Protein AF-A0A7L2FVX9-F1 (afdb_monomer_lite)

Radius of gyration: 15.0 Å; chains: 1; bounding box: 38×19×43 Å

InterPro domains:
  IPR002048 EF-hand domain [PS50222] (28-63)
  IPR011992 EF-hand domain pair [SSF47473] (29-88)
  IPR039879 EF-hand calcium-binding domain-containing protein 10 [PTHR21847] (1-92)
  IPR056587 EFCAB10, C-terminal EF-hand [PF24548] (31-88)

Foldseek 3Di:
DDVVVVVVVLVVLCVCVLVVNDDRPPVADLVNLVVVVCVQPVVPPQWHFPVSLLVVCVVVVFDCPPPPDDRRDIAGSVNSVVVVVVRVVVVSPD

Sequence (94 aa):
ERPREFLIQVLERVKAGRRAEGEFPFLMDEANVEAMFSLLDVLGQGSIRAAQYREALKTLGLSTEDLELKDDVEITLHEFKEGMKKKMLESWSV

Structure (mmCIF, N/CA/C/O backbone):
data_AF-A0A7L2FVX9-F1
#
_entry.id   AF-A0A7L2FVX9-F1
#
loop_
_atom_site.group_PDB
_atom_site.id
_atom_site.type_symbol
_atom_site.label_atom_id
_atom_site.label_alt_id
_atom_site.label_comp_id
_atom_site.label_asym_id
_atom_site.label_entity_id
_atom_site.label_seq_id
_atom_site.pdbx_PDB_ins_code
_atom_site.Cartn_x
_atom_site.Cartn_y
_atom_site.Cartn_z
_atom_site.occupancy
_atom_site.B_iso_or_equiv
_atom_site.auth_seq_id
_atom_site.auth_comp_id
_atom_site.auth_asym_id
_atom_site.auth_atom_id
_atom_site.pdbx_PDB_model_num
ATOM 1 N N . GLU A 1 1 ? -7.583 0.122 -25.468 1.00 67.75 1 GLU A N 1
ATOM 2 C CA . GLU A 1 1 ? -6.346 -0.064 -24.676 1.00 67.75 1 GLU A CA 1
ATOM 3 C C . GLU A 1 1 ? -5.317 -0.856 -25.476 1.00 67.75 1 GLU A C 1
ATOM 5 O O . GLU A 1 1 ? -5.712 -1.570 -26.394 1.00 67.75 1 GLU A O 1
ATOM 10 N N . ARG A 1 2 ? -4.015 -0.716 -25.179 1.00 87.12 2 ARG A N 1
ATOM 11 C CA . ARG A 1 2 ? -2.916 -1.393 -25.897 1.00 87.12 2 ARG A CA 1
ATOM 12 C C . ARG A 1 2 ? -1.984 -2.134 -24.916 1.00 87.12 2 ARG A C 1
ATOM 14 O O . ARG A 1 2 ? -0.902 -1.647 -24.593 1.00 87.12 2 ARG A O 1
ATOM 21 N N . PRO A 1 3 ? -2.385 -3.325 -24.434 1.00 86.44 3 PRO A N 1
ATOM 22 C CA . PRO A 1 3 ? -1.721 -4.008 -23.316 1.00 86.44 3 PRO A CA 1
ATOM 23 C C . PRO A 1 3 ? -0.261 -4.395 -23.583 1.00 86.44 3 PRO A C 1
ATOM 25 O O . PRO A 1 3 ? 0.571 -4.357 -22.681 1.00 86.44 3 PRO A O 1
ATOM 28 N N . ARG A 1 4 ? 0.077 -4.741 -24.834 1.00 91.94 4 ARG A N 1
ATOM 29 C CA . ARG A 1 4 ? 1.460 -5.079 -25.214 1.00 91.94 4 ARG A CA 1
ATOM 30 C C . ARG A 1 4 ? 2.406 -3.893 -25.074 1.00 91.94 4 ARG A C 1
ATOM 32 O O . ARG A 1 4 ? 3.529 -4.066 -24.625 1.00 91.94 4 ARG A O 1
ATOM 39 N N . GLU A 1 5 ? 1.956 -2.705 -25.457 1.00 91.69 5 GLU A N 1
ATOM 40 C CA . GLU A 1 5 ? 2.775 -1.493 -25.402 1.00 91.69 5 GLU A CA 1
ATOM 41 C C . GLU A 1 5 ? 2.987 -1.048 -23.958 1.00 91.69 5 GLU A C 1
ATOM 43 O O . GLU A 1 5 ? 4.103 -0.689 -23.594 1.00 91.69 5 GLU A O 1
ATOM 48 N N . PHE A 1 6 ? 1.955 -1.179 -23.120 1.00 84.12 6 PHE A N 1
ATOM 49 C CA . PHE A 1 6 ? 2.079 -1.007 -21.675 1.00 84.12 6 PHE A CA 1
ATOM 50 C C . PHE A 1 6 ? 3.139 -1.950 -21.087 1.00 84.12 6 PHE A C 1
ATOM 52 O O . PHE A 1 6 ? 4.065 -1.492 -20.423 1.00 84.12 6 PHE A O 1
ATOM 59 N N . LEU A 1 7 ? 3.064 -3.251 -21.394 1.00 87.44 7 LEU A N 1
ATOM 60 C CA . LEU A 1 7 ? 4.030 -4.227 -20.885 1.00 87.44 7 LEU A CA 1
ATOM 61 C C . LEU A 1 7 ? 5.462 -3.918 -21.347 1.00 87.44 7 LEU A C 1
ATOM 63 O O . LEU A 1 7 ? 6.391 -4.006 -20.551 1.00 87.44 7 LEU A O 1
ATOM 67 N N . ILE A 1 8 ? 5.650 -3.514 -22.607 1.00 89.38 8 ILE A N 1
ATOM 68 C CA . ILE A 1 8 ? 6.966 -3.109 -23.127 1.00 89.38 8 ILE A CA 1
ATOM 69 C C . ILE A 1 8 ? 7.506 -1.896 -22.357 1.00 89.38 8 ILE A C 1
ATOM 71 O O . ILE A 1 8 ? 8.656 -1.918 -21.922 1.00 89.38 8 ILE A O 1
ATOM 75 N N . GLN A 1 9 ? 6.688 -0.861 -22.144 1.00 84.38 9 GLN A N 1
ATOM 76 C CA . GLN A 1 9 ? 7.096 0.332 -21.392 1.00 84.38 9 GLN A CA 1
ATOM 77 C C . GLN A 1 9 ? 7.475 -0.003 -19.946 1.00 84.38 9 GLN A C 1
ATOM 79 O O . GLN A 1 9 ? 8.475 0.500 -19.434 1.00 84.38 9 GLN A O 1
ATOM 84 N N . VAL A 1 10 ?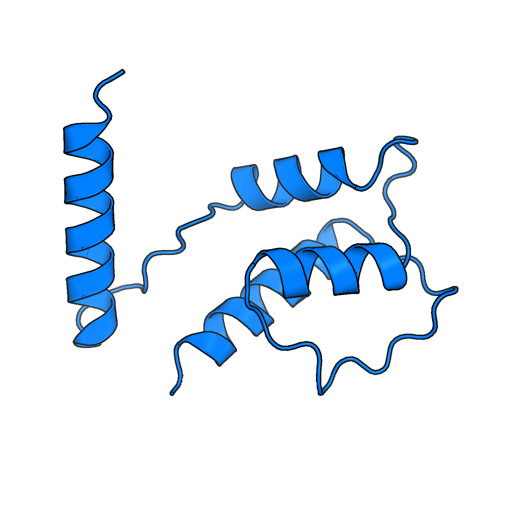 6.705 -0.879 -19.302 1.00 81.69 10 VAL A N 1
ATOM 85 C CA . VAL A 1 10 ? 6.988 -1.366 -17.950 1.00 81.69 10 VAL A CA 1
ATOM 86 C C . VAL A 1 10 ? 8.325 -2.110 -17.905 1.00 81.69 10 VAL A C 1
ATOM 88 O O . VAL A 1 10 ? 9.164 -1.813 -17.056 1.00 81.69 10 VAL A O 1
ATOM 91 N N . LEU A 1 11 ? 8.562 -3.034 -18.839 1.00 83.56 11 LEU A N 1
ATOM 92 C CA . LEU A 1 11 ? 9.793 -3.826 -18.887 1.00 83.56 11 LEU A CA 1
ATOM 93 C C . LEU A 1 11 ? 11.040 -2.974 -19.160 1.00 83.56 11 LEU A C 1
ATOM 95 O O . LEU A 1 11 ? 12.088 -3.229 -18.566 1.00 83.56 11 LEU A O 1
ATOM 99 N N . GLU A 1 12 ? 10.946 -1.945 -20.006 1.00 83.94 12 GLU A N 1
ATOM 100 C CA . GLU A 1 12 ? 12.064 -1.016 -20.225 1.00 83.94 12 GLU A CA 1
ATOM 101 C C . GLU A 1 12 ? 12.393 -0.209 -18.960 1.00 83.94 12 GLU A C 1
ATOM 103 O O . GLU A 1 12 ? 13.569 -0.044 -18.631 1.00 83.94 12 GLU A O 1
ATOM 108 N N . ARG A 1 13 ? 11.387 0.207 -18.175 1.00 74.00 13 ARG A N 1
ATOM 109 C CA . ARG A 1 13 ? 11.631 0.841 -16.867 1.00 74.00 13 ARG A CA 1
ATOM 110 C C . ARG A 1 13 ? 12.303 -0.127 -15.886 1.00 74.00 13 ARG A C 1
ATOM 112 O O . ARG A 1 13 ? 13.278 0.255 -15.248 1.00 74.00 13 ARG A O 1
ATOM 119 N N . VAL A 1 14 ? 11.863 -1.392 -15.814 1.00 72.69 14 VAL A N 1
ATOM 120 C CA . VAL A 1 14 ? 12.505 -2.439 -14.974 1.00 72.69 14 VAL A CA 1
ATOM 121 C C . VAL A 1 14 ? 13.975 -2.608 -15.339 1.00 72.69 14 VAL A C 1
ATOM 123 O O . VAL A 1 14 ? 14.844 -2.664 -14.469 1.00 72.69 14 VAL A O 1
ATOM 126 N N . LYS A 1 15 ? 14.268 -2.655 -16.636 1.00 73.44 15 LYS A N 1
ATOM 127 C CA . LYS A 1 15 ? 15.630 -2.777 -17.151 1.00 73.44 15 LYS A CA 1
ATOM 128 C C . LYS A 1 15 ? 16.504 -1.568 -16.796 1.00 73.44 15 LYS A C 1
ATOM 130 O O . LYS A 1 15 ? 17.668 -1.778 -16.463 1.00 73.44 15 LYS A O 1
ATOM 135 N N . ALA A 1 16 ? 15.962 -0.349 -16.845 1.00 68.00 16 ALA A N 1
ATOM 136 C CA . ALA A 1 16 ? 16.669 0.872 -16.447 1.00 68.00 16 ALA A CA 1
ATOM 137 C C . ALA A 1 16 ? 16.935 0.918 -14.931 1.00 68.00 16 ALA A C 1
ATOM 139 O O . ALA A 1 16 ? 18.073 1.140 -14.514 1.00 68.00 16 ALA A O 1
ATOM 140 N N . GLY A 1 17 ? 15.925 0.605 -14.110 1.00 64.25 17 GLY A N 1
ATOM 141 C CA . GLY A 1 17 ? 16.052 0.538 -12.650 1.00 64.25 17 GLY A CA 1
ATOM 142 C C . GLY A 1 17 ? 17.103 -0.477 -12.192 1.00 64.25 17 GLY A C 1
ATOM 143 O O . GLY A 1 17 ? 17.933 -0.172 -11.341 1.00 64.25 17 GLY A O 1
ATOM 144 N N . ARG A 1 18 ? 17.166 -1.654 -12.834 1.00 63.28 18 ARG A N 1
ATOM 145 C CA . ARG A 1 18 ? 18.175 -2.692 -12.538 1.00 63.28 18 ARG A CA 1
ATOM 146 C C . ARG A 1 18 ? 19.620 -2.255 -12.824 1.00 63.28 18 ARG A C 1
ATOM 148 O O . ARG A 1 18 ? 20.551 -2.842 -12.285 1.00 63.28 18 ARG A O 1
ATOM 155 N N . ARG A 1 19 ? 19.824 -1.264 -13.694 1.00 63.62 19 ARG A N 1
ATOM 156 C CA . ARG A 1 19 ? 21.152 -0.722 -14.034 1.00 63.62 19 ARG A CA 1
ATOM 157 C C . ARG A 1 19 ? 21.533 0.501 -13.199 1.00 63.62 19 ARG A C 1
ATOM 159 O O . ARG A 1 19 ? 22.588 1.070 -13.445 1.00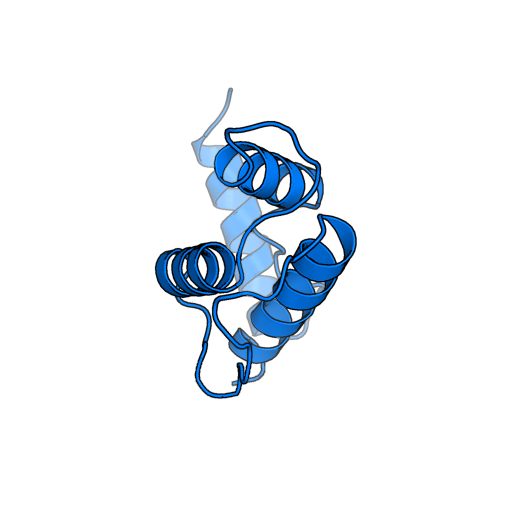 63.62 19 ARG A O 1
ATOM 166 N N . ALA A 1 20 ? 20.690 0.902 -12.242 1.00 60.72 20 ALA A N 1
ATOM 167 C CA . ALA A 1 20 ? 20.780 2.188 -11.548 1.00 60.72 20 ALA A CA 1
ATOM 168 C C . ALA A 1 20 ? 20.759 3.406 -12.506 1.00 60.72 20 ALA A C 1
ATOM 170 O O . ALA A 1 20 ? 21.204 4.493 -12.150 1.00 60.72 20 ALA A O 1
ATOM 171 N N . GLU A 1 21 ? 20.223 3.236 -13.722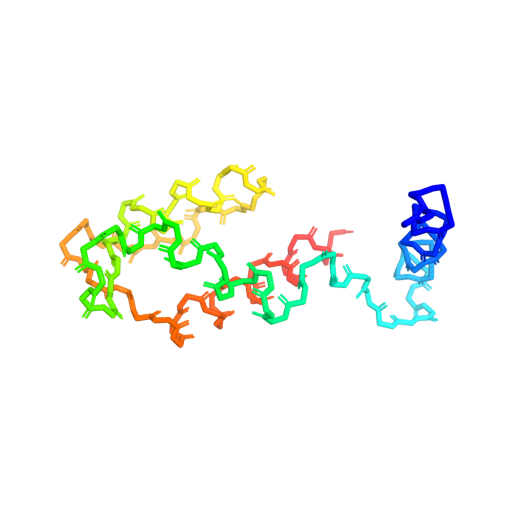 1.00 51.81 21 GLU A N 1
ATOM 172 C CA . GLU A 1 21 ? 20.181 4.251 -14.790 1.00 51.81 21 GLU A CA 1
ATOM 173 C C . GLU A 1 21 ? 18.795 4.924 -14.901 1.00 51.81 21 GLU A C 1
ATOM 175 O O . GLU A 1 21 ? 18.390 5.377 -15.971 1.00 51.81 21 GLU A O 1
ATOM 180 N N . GLY A 1 22 ? 18.030 4.989 -13.810 1.00 52.91 22 GLY A N 1
ATOM 181 C CA . GLY A 1 22 ? 16.722 5.644 -13.794 1.00 52.91 22 GLY A CA 1
ATOM 182 C C . GLY A 1 22 ? 15.949 5.417 -12.502 1.00 52.91 22 GLY A C 1
ATOM 183 O O . GLY A 1 22 ? 16.375 4.653 -11.636 1.00 52.91 22 GLY A O 1
ATOM 184 N N . GLU A 1 23 ? 14.793 6.072 -12.381 1.00 51.75 23 GLU A N 1
ATOM 185 C CA . GLU A 1 23 ? 13.839 5.750 -11.321 1.00 51.75 23 GLU A CA 1
ATOM 186 C C . GLU A 1 23 ? 13.344 4.315 -11.511 1.00 51.75 23 GLU A C 1
ATOM 188 O O . GLU A 1 23 ? 12.950 3.905 -12.609 1.00 51.75 23 GLU A O 1
ATOM 193 N N . PHE A 1 24 ? 13.399 3.535 -10.433 1.00 52.84 24 PHE A N 1
ATOM 194 C CA . PHE A 1 24 ? 12.888 2.175 -10.434 1.00 52.84 24 PHE A CA 1
ATOM 195 C C . PHE A 1 24 ? 11.408 2.206 -10.841 1.00 52.84 24 PHE A C 1
ATOM 197 O O . PHE A 1 24 ? 10.695 3.101 -10.381 1.00 52.84 24 PHE A O 1
ATOM 204 N N . PRO A 1 25 ? 10.906 1.291 -11.693 1.00 57.00 25 PRO A N 1
ATOM 205 C CA . PRO A 1 25 ? 9.491 1.272 -12.024 1.00 57.00 25 PRO A CA 1
ATOM 206 C C . PRO A 1 25 ? 8.692 1.083 -10.747 1.00 57.00 25 PRO A C 1
ATOM 208 O O . PRO A 1 25 ? 8.587 -0.019 -10.208 1.00 57.00 25 PRO A O 1
ATOM 211 N N . PHE A 1 26 ? 8.088 2.168 -10.291 1.00 60.16 26 PHE A N 1
ATOM 212 C CA . PHE A 1 26 ? 6.960 2.097 -9.397 1.00 60.16 26 PHE A CA 1
ATOM 213 C C . PHE A 1 26 ? 5.830 1.486 -10.239 1.00 60.16 26 PHE A C 1
ATOM 215 O O . PHE A 1 26 ? 5.168 2.167 -11.017 1.00 60.16 26 PHE A O 1
ATOM 222 N N . LEU A 1 27 ? 5.728 0.149 -10.212 1.00 62.75 27 LEU A N 1
ATOM 223 C CA . LEU A 1 27 ? 4.711 -0.612 -10.953 1.00 62.75 27 LEU A CA 1
ATOM 224 C C . LEU A 1 27 ? 3.295 -0.243 -10.513 1.00 62.75 27 LEU A C 1
ATOM 226 O O . LEU A 1 27 ? 2.348 -0.480 -11.255 1.00 62.75 27 LEU A O 1
ATOM 230 N N . MET A 1 28 ? 3.176 0.306 -9.307 1.00 70.25 28 MET A N 1
ATOM 231 C CA . MET A 1 28 ? 1.946 0.833 -8.753 1.00 70.25 28 MET A CA 1
ATOM 232 C C . MET A 1 28 ? 2.130 2.318 -8.527 1.00 70.25 28 MET A C 1
ATOM 234 O O . MET A 1 28 ? 2.903 2.674 -7.657 1.00 70.25 28 MET A O 1
ATOM 238 N N . ASP A 1 29 ? 1.459 3.177 -9.284 1.00 76.31 29 ASP A N 1
ATOM 239 C CA . ASP A 1 29 ? 1.441 4.607 -8.980 1.00 76.31 29 ASP A CA 1
ATOM 240 C C . ASP A 1 29 ? 0.615 4.905 -7.711 1.00 76.31 29 ASP A C 1
ATOM 242 O O . ASP A 1 29 ? 0.021 4.017 -7.092 1.00 76.31 29 ASP A O 1
ATOM 246 N N . GLU A 1 30 ? 0.587 6.170 -7.292 1.00 81.62 30 GLU A N 1
ATOM 247 C CA . GLU A 1 30 ? -0.162 6.580 -6.101 1.00 81.62 30 GLU A CA 1
ATOM 248 C C . GLU A 1 30 ? -1.655 6.230 -6.203 1.00 81.62 30 GLU A C 1
ATOM 250 O O . GLU A 1 30 ? -2.245 5.795 -5.214 1.00 81.62 30 GLU A O 1
ATOM 255 N N . ALA A 1 31 ? -2.243 6.312 -7.401 1.00 85.75 31 ALA A N 1
ATOM 256 C CA . ALA A 1 31 ? -3.638 5.949 -7.630 1.00 85.75 31 ALA A CA 1
ATOM 257 C C . ALA A 1 31 ? -3.870 4.436 -7.480 1.00 85.75 31 ALA A C 1
ATOM 259 O O . ALA A 1 31 ? -4.908 4.014 -6.974 1.00 85.75 31 ALA A O 1
ATOM 260 N N . ASN A 1 32 ? -2.907 3.597 -7.871 1.00 86.06 32 ASN A N 1
ATOM 261 C CA . ASN A 1 32 ? -2.975 2.152 -7.648 1.00 86.06 32 ASN A CA 1
ATOM 262 C C . ASN A 1 32 ? -2.924 1.814 -6.149 1.00 86.06 32 ASN A C 1
ATOM 264 O O . ASN A 1 32 ? -3.689 0.967 -5.683 1.00 86.06 32 ASN A O 1
ATOM 268 N N . VAL A 1 33 ? -2.072 2.504 -5.384 1.00 85.56 33 VAL A N 1
ATOM 269 C CA . VAL A 1 33 ? -1.975 2.338 -3.923 1.00 85.56 33 VAL A CA 1
ATOM 270 C C . VAL A 1 33 ? -3.261 2.801 -3.226 1.00 85.56 33 VAL A C 1
ATOM 272 O O . VAL A 1 33 ? -3.766 2.101 -2.348 1.00 85.56 33 VAL A O 1
ATOM 275 N N . GLU A 1 34 ? -3.839 3.930 -3.646 1.00 90.44 34 GLU A N 1
ATOM 276 C CA . GLU A 1 34 ? -5.139 4.414 -3.153 1.00 90.44 34 GLU A CA 1
ATOM 277 C C . GLU A 1 34 ? -6.287 3.451 -3.463 1.00 90.44 34 GLU A C 1
ATOM 279 O O . GLU A 1 34 ? -7.117 3.164 -2.595 1.00 90.44 34 GLU A O 1
ATOM 284 N N . ALA A 1 35 ? -6.332 2.923 -4.689 1.00 91.19 35 ALA A N 1
ATOM 285 C CA . ALA A 1 35 ? -7.340 1.952 -5.090 1.00 91.19 35 ALA A CA 1
ATOM 286 C C . ALA A 1 35 ? -7.250 0.682 -4.237 1.00 91.19 35 ALA A C 1
ATOM 288 O O . ALA A 1 35 ? -8.270 0.172 -3.777 1.00 91.19 35 ALA A O 1
ATOM 289 N N . MET A 1 36 ? -6.038 0.198 -3.959 1.00 89.88 36 MET A N 1
ATOM 290 C CA . MET A 1 36 ? -5.845 -0.961 -3.094 1.00 89.88 36 MET A CA 1
ATOM 291 C C . MET A 1 36 ? -6.268 -0.686 -1.648 1.00 89.88 36 MET A C 1
ATOM 293 O O . MET A 1 36 ? -6.944 -1.524 -1.057 1.00 89.88 36 MET A O 1
ATOM 297 N N . PHE A 1 37 ? -5.935 0.479 -1.088 1.00 93.38 37 PHE A N 1
ATOM 298 C CA . PHE A 1 37 ? -6.429 0.857 0.238 1.00 93.38 37 PHE A CA 1
ATOM 299 C C . PHE A 1 37 ? -7.960 0.859 0.277 1.00 93.38 37 PHE A C 1
ATOM 301 O O . PHE A 1 37 ? -8.554 0.289 1.185 1.00 93.38 37 PHE A O 1
ATOM 308 N N . SER A 1 38 ? -8.595 1.417 -0.753 1.00 93.19 38 SER A N 1
ATOM 309 C CA . SER A 1 38 ? -10.057 1.460 -0.874 1.00 93.19 38 SER A CA 1
ATOM 310 C C . SER A 1 38 ? -10.686 0.062 -0.964 1.00 93.19 38 SER A C 1
ATOM 312 O O . SER A 1 38 ? -11.795 -0.145 -0.484 1.00 93.19 38 SER A O 1
ATOM 314 N N . LEU A 1 39 ? -9.983 -0.921 -1.544 1.00 93.12 39 LEU A N 1
ATOM 315 C CA . LEU A 1 39 ? -10.421 -2.324 -1.556 1.00 93.12 39 LEU A CA 1
ATOM 316 C C . LEU A 1 39 ? -10.305 -2.996 -0.177 1.00 93.12 39 LEU A C 1
ATOM 318 O O . LEU A 1 39 ? -11.043 -3.940 0.104 1.00 93.12 39 LEU A O 1
ATOM 322 N N . LEU A 1 40 ? -9.381 -2.539 0.672 1.00 92.75 40 LEU A N 1
ATOM 323 C CA . LEU A 1 40 ? -9.169 -3.062 2.025 1.00 92.75 40 LEU A CA 1
ATOM 324 C C . LEU A 1 40 ? -10.082 -2.379 3.057 1.00 92.75 40 LEU A C 1
ATOM 326 O O . LEU A 1 40 ? -10.562 -3.038 3.984 1.00 92.75 40 LEU A O 1
ATOM 330 N N . ASP A 1 41 ? -10.359 -1.085 2.886 1.00 94.69 41 ASP A N 1
ATOM 331 C CA . ASP A 1 41 ? -11.303 -0.303 3.689 1.00 94.69 41 ASP A CA 1
ATOM 332 C C . ASP A 1 41 ? -12.743 -0.479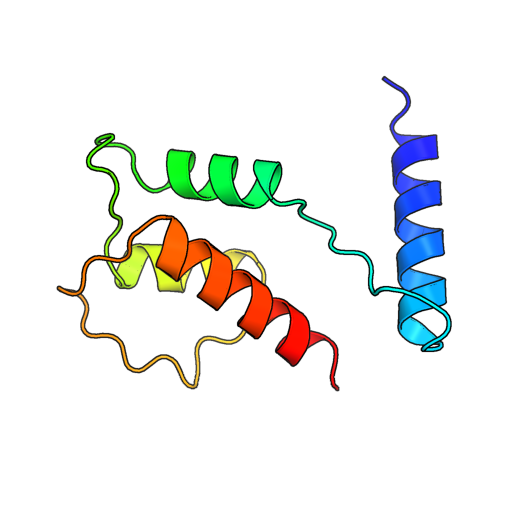 3.185 1.00 94.69 41 ASP A C 1
ATOM 334 O O . ASP A 1 41 ? -13.412 0.448 2.733 1.00 94.69 41 ASP A O 1
ATOM 338 N N . VAL A 1 42 ? -13.240 -1.713 3.271 1.00 90.31 42 VAL A N 1
ATOM 339 C CA . VAL A 1 42 ? -14.579 -2.092 2.780 1.00 90.31 42 VAL A CA 1
ATOM 340 C C . VAL A 1 42 ? -15.701 -1.287 3.454 1.00 90.31 42 VAL A C 1
ATOM 342 O O . VAL A 1 42 ? -16.773 -1.114 2.878 1.00 90.31 42 VAL A O 1
ATOM 345 N N . LEU A 1 43 ? -15.468 -0.800 4.677 1.00 90.75 43 LEU A N 1
ATOM 346 C CA . LEU A 1 43 ? -16.436 -0.007 5.436 1.00 90.75 43 LEU A CA 1
ATOM 347 C C . LEU A 1 43 ? -16.365 1.496 5.119 1.00 90.75 43 LEU A C 1
ATOM 349 O O . LEU A 1 43 ? -17.253 2.232 5.547 1.00 90.75 43 LEU A O 1
ATOM 353 N N . GLY A 1 44 ? -15.346 1.952 4.381 1.00 91.19 44 GLY A N 1
ATOM 354 C CA . GLY A 1 44 ? -15.140 3.361 4.045 1.00 91.19 44 GLY A CA 1
ATOM 355 C C . GLY A 1 44 ? -14.865 4.244 5.264 1.00 91.19 44 GLY A C 1
ATOM 356 O O . GLY A 1 44 ? -15.275 5.404 5.284 1.00 91.19 44 GLY A O 1
ATOM 357 N N . GLN A 1 45 ? -14.237 3.693 6.305 1.00 92.69 45 GLN A N 1
ATOM 358 C CA . GLN A 1 45 ? -13.992 4.399 7.568 1.00 92.69 45 GLN A CA 1
ATOM 359 C C . GLN A 1 45 ? -12.708 5.248 7.544 1.00 92.69 45 GLN A C 1
ATOM 361 O O . GLN A 1 45 ? -12.445 5.998 8.481 1.00 92.69 45 GLN A O 1
ATOM 366 N N . GLY A 1 46 ? -11.914 5.150 6.474 1.00 94.75 46 GLY A N 1
ATOM 367 C CA . GLY A 1 46 ? -10.639 5.842 6.304 1.00 94.75 46 GLY A CA 1
ATOM 368 C C . GLY A 1 46 ? -9.454 5.144 6.976 1.00 94.75 46 GLY A C 1
ATOM 369 O O . GLY A 1 46 ? -8.346 5.689 6.969 1.00 94.75 46 GLY 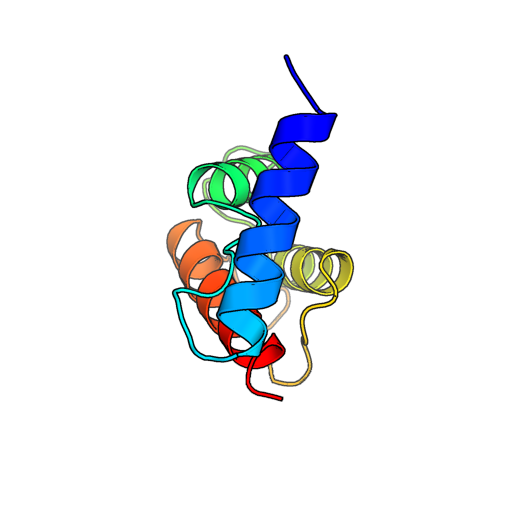A O 1
ATOM 370 N N . SER A 1 47 ? -9.665 3.950 7.539 1.00 95.88 47 SER A N 1
ATOM 371 C CA . SER A 1 47 ? -8.635 3.139 8.187 1.00 95.88 47 SER A CA 1
ATOM 372 C C . SER A 1 47 ? -8.826 1.641 7.927 1.00 95.88 47 SER A C 1
ATOM 374 O O . SER A 1 47 ? -9.934 1.148 7.705 1.00 95.88 47 SER A O 1
ATOM 376 N N . ILE A 1 48 ? -7.716 0.904 7.954 1.00 95.38 48 ILE A N 1
ATOM 377 C CA . ILE A 1 48 ? -7.682 -0.562 7.905 1.00 95.38 48 ILE A CA 1
ATOM 378 C C . ILE A 1 48 ? -6.945 -1.095 9.129 1.00 95.38 48 ILE A C 1
ATOM 380 O O . ILE A 1 48 ? -6.124 -0.406 9.725 1.00 95.38 48 ILE A O 1
ATOM 384 N N . ARG A 1 49 ? -7.185 -2.345 9.509 1.00 94.12 49 ARG A N 1
ATOM 385 C CA . ARG A 1 49 ? -6.454 -2.982 10.610 1.00 94.12 49 ARG A CA 1
ATOM 386 C C . ARG A 1 49 ? -5.057 -3.403 10.173 1.00 94.12 49 ARG A C 1
ATOM 388 O O . ARG A 1 49 ? -4.853 -3.828 9.034 1.00 94.12 49 ARG A O 1
ATOM 395 N N . ALA A 1 50 ? -4.114 -3.420 11.112 1.00 92.81 50 ALA A N 1
ATOM 396 C CA . ALA A 1 50 ? -2.750 -3.898 10.881 1.00 92.81 50 ALA A CA 1
ATOM 397 C C . ALA A 1 50 ? -2.682 -5.309 10.263 1.00 92.81 50 ALA A C 1
ATOM 399 O O . ALA A 1 50 ? -1.805 -5.587 9.446 1.00 92.81 50 ALA A O 1
ATOM 400 N N . ALA A 1 51 ? -3.629 -6.192 10.600 1.00 91.19 51 ALA A N 1
ATOM 401 C CA . ALA A 1 51 ? -3.738 -7.514 9.983 1.00 91.19 51 ALA A CA 1
ATOM 402 C C . ALA A 1 51 ? -4.026 -7.442 8.469 1.00 91.19 51 ALA A C 1
ATOM 404 O O . ALA A 1 51 ? -3.405 -8.166 7.693 1.00 91.19 51 ALA A O 1
ATOM 405 N N . GLN A 1 52 ? -4.912 -6.536 8.039 1.00 92.12 52 GLN A N 1
ATOM 406 C CA . GLN A 1 52 ? -5.230 -6.320 6.621 1.00 92.12 52 GLN A CA 1
ATOM 407 C C . GLN A 1 52 ? -4.035 -5.711 5.881 1.00 92.12 52 GLN A C 1
ATOM 409 O O . GLN A 1 52 ? -3.716 -6.127 4.770 1.00 92.12 52 GLN A O 1
ATOM 414 N N . TYR A 1 53 ? -3.332 -4.777 6.525 1.00 92.88 53 TYR A N 1
ATOM 415 C CA . TYR A 1 53 ? -2.109 -4.198 5.978 1.00 92.88 53 TYR A CA 1
ATOM 416 C C . TYR A 1 53 ? -1.009 -5.254 5.766 1.00 92.88 53 TYR A C 1
ATOM 418 O O . TYR A 1 53 ? -0.431 -5.331 4.682 1.00 92.88 53 TYR A O 1
ATOM 426 N N . ARG A 1 54 ? -0.762 -6.125 6.757 1.00 91.69 54 ARG A N 1
ATOM 427 C CA . ARG A 1 54 ? 0.186 -7.248 6.625 1.00 91.69 54 ARG A CA 1
ATOM 428 C C . ARG A 1 54 ? -0.158 -8.164 5.456 1.00 91.69 54 ARG A C 1
ATOM 430 O O . ARG A 1 54 ? 0.738 -8.571 4.721 1.00 91.69 54 ARG A O 1
ATOM 437 N N . GLU A 1 55 ? -1.432 -8.500 5.296 1.00 89.75 55 GLU A N 1
ATOM 438 C CA . GLU A 1 55 ? -1.866 -9.405 4.231 1.00 89.75 55 GLU A CA 1
ATOM 439 C C . GLU A 1 55 ? -1.702 -8.780 2.839 1.00 89.75 55 GLU A C 1
ATOM 441 O O . GLU A 1 55 ? -1.270 -9.450 1.898 1.00 89.75 55 GLU A O 1
ATOM 446 N N . ALA A 1 56 ? -1.950 -7.473 2.716 1.00 89.00 56 ALA A N 1
ATOM 447 C CA . ALA A 1 56 ? -1.694 -6.734 1.485 1.00 89.00 56 ALA A CA 1
ATOM 448 C C . ALA A 1 56 ? -0.204 -6.761 1.103 1.00 89.00 56 ALA A C 1
ATOM 450 O O . ALA A 1 56 ? 0.132 -7.050 -0.045 1.00 89.00 56 ALA A O 1
ATOM 451 N N . LEU A 1 57 ? 0.700 -6.548 2.066 1.00 89.56 57 LEU A N 1
ATOM 452 C CA . LEU A 1 57 ? 2.145 -6.633 1.822 1.00 89.56 57 LEU A CA 1
ATOM 453 C C . LEU A 1 57 ? 2.571 -8.034 1.363 1.00 89.56 57 LEU A C 1
ATOM 455 O O . LEU A 1 57 ? 3.294 -8.154 0.374 1.00 89.56 57 LEU A O 1
ATOM 459 N N . LYS A 1 58 ? 2.070 -9.092 2.014 1.00 88.56 58 LYS A N 1
ATOM 460 C CA . LYS A 1 58 ? 2.347 -10.483 1.613 1.00 88.56 58 LYS A CA 1
ATOM 461 C C . LYS A 1 58 ? 1.860 -10.793 0.201 1.00 88.56 58 LYS A C 1
ATOM 463 O O . LYS A 1 58 ? 2.592 -11.407 -0.569 1.00 88.56 58 LYS A O 1
ATOM 468 N N . THR A 1 59 ? 0.655 -10.343 -0.152 1.00 85.56 59 THR A N 1
ATOM 469 C CA . THR A 1 59 ? 0.063 -10.537 -1.489 1.00 85.56 59 THR A CA 1
ATOM 470 C C . THR A 1 59 ? 0.933 -9.922 -2.589 1.00 85.56 59 THR A C 1
ATOM 472 O O . THR A 1 59 ? 0.992 -10.434 -3.704 1.00 85.56 59 THR A O 1
ATOM 475 N N . LEU A 1 60 ? 1.653 -8.851 -2.260 1.00 81.88 60 LEU A N 1
ATOM 476 C CA . LEU A 1 60 ? 2.565 -8.154 -3.162 1.00 81.88 60 LEU A CA 1
ATOM 477 C C . LEU A 1 60 ? 4.005 -8.682 -3.116 1.00 81.88 60 LEU A C 1
ATOM 479 O O . LEU A 1 60 ? 4.871 -8.139 -3.799 1.00 81.88 60 LEU A O 1
ATOM 483 N N . GLY A 1 61 ? 4.280 -9.717 -2.317 1.00 84.44 61 GLY A N 1
ATOM 484 C CA . GLY A 1 61 ? 5.625 -10.265 -2.143 1.00 84.44 61 GLY A CA 1
ATOM 485 C C . GLY A 1 61 ? 6.573 -9.349 -1.362 1.00 84.44 61 GLY A C 1
ATOM 486 O O . GLY A 1 61 ? 7.787 -9.486 -1.484 1.00 84.44 61 GLY A O 1
ATOM 487 N N . LEU A 1 62 ? 6.039 -8.407 -0.580 1.00 86.69 62 LEU A N 1
ATOM 488 C CA . LEU A 1 62 ? 6.819 -7.484 0.242 1.00 86.69 62 LEU A CA 1
ATOM 489 C C . LEU A 1 62 ? 7.059 -8.067 1.641 1.00 86.69 62 LEU A C 1
ATOM 491 O O . LEU A 1 62 ? 6.194 -8.735 2.210 1.00 86.69 62 LEU A O 1
ATOM 495 N N . SER A 1 63 ? 8.234 -7.787 2.215 1.00 86.31 63 SER A N 1
ATOM 496 C CA . SER A 1 63 ? 8.609 -8.303 3.538 1.00 86.31 63 SER A CA 1
ATOM 497 C C . SER A 1 63 ? 7.746 -7.714 4.659 1.00 86.31 63 SER A C 1
ATOM 499 O O . SER A 1 63 ? 7.513 -6.504 4.729 1.00 86.31 63 SER A O 1
ATOM 501 N N . THR A 1 64 ? 7.331 -8.582 5.583 1.00 88.00 64 THR A N 1
ATOM 502 C CA . THR A 1 64 ? 6.627 -8.219 6.821 1.00 88.00 64 THR A CA 1
ATOM 503 C C . THR A 1 64 ? 7.438 -8.529 8.080 1.00 88.00 64 THR A C 1
ATOM 505 O O . THR A 1 64 ? 6.873 -8.516 9.169 1.00 88.00 64 THR A O 1
ATOM 508 N N . GLU A 1 65 ? 8.723 -8.868 7.954 1.00 83.19 65 GLU A N 1
ATOM 509 C CA . GLU A 1 65 ? 9.535 -9.369 9.076 1.00 83.19 65 GLU A CA 1
ATOM 510 C C . GLU A 1 65 ? 9.786 -8.293 10.143 1.00 83.19 65 GLU A C 1
ATOM 512 O O . GLU A 1 65 ? 9.644 -8.569 11.329 1.00 83.19 65 GLU A O 1
ATOM 517 N N . ASP A 1 66 ? 10.026 -7.044 9.733 1.00 81.38 66 ASP A N 1
ATOM 518 C CA . ASP A 1 66 ? 10.270 -5.917 10.655 1.00 81.38 66 ASP A CA 1
ATOM 519 C C . ASP A 1 66 ? 8.982 -5.223 11.138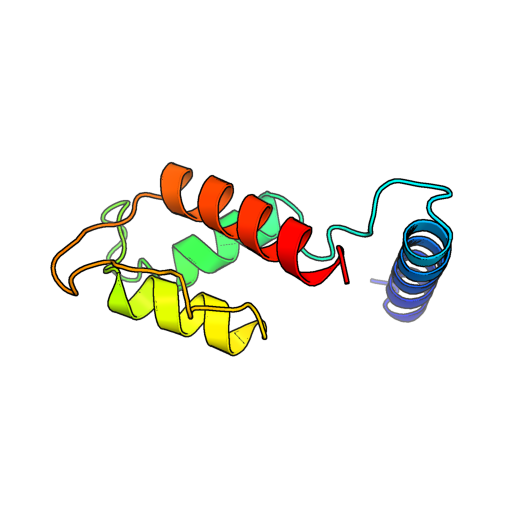 1.00 81.38 66 ASP A C 1
ATOM 521 O O . ASP A 1 66 ? 9.016 -4.129 11.705 1.00 81.38 66 ASP A O 1
ATOM 525 N N . LEU A 1 67 ? 7.814 -5.789 10.825 1.00 81.31 67 LEU A N 1
ATOM 526 C CA . LEU A 1 67 ? 6.521 -5.139 11.022 1.00 81.31 67 LEU A CA 1
ATOM 527 C C . LEU A 1 67 ? 5.922 -5.479 12.391 1.00 81.31 67 LEU A C 1
ATOM 529 O O . LEU A 1 67 ? 4.998 -6.286 12.518 1.00 81.31 67 LEU A O 1
ATOM 533 N N . GLU A 1 68 ? 6.417 -4.798 13.424 1.00 80.38 68 GLU A N 1
ATOM 534 C CA . GLU A 1 68 ? 5.881 -4.861 14.788 1.00 80.38 68 GLU A CA 1
ATOM 535 C C . GLU A 1 68 ? 4.615 -3.997 14.946 1.00 80.38 68 GLU A C 1
ATOM 537 O O . GLU A 1 68 ? 4.615 -2.943 15.578 1.00 80.38 68 GLU A O 1
ATOM 542 N N . LEU A 1 69 ? 3.501 -4.443 14.361 1.00 81.56 69 LEU A N 1
ATOM 543 C CA . LEU A 1 69 ? 2.184 -3.831 14.579 1.00 81.56 69 LEU A CA 1
ATOM 544 C C . LEU A 1 69 ? 1.268 -4.788 15.336 1.00 81.56 69 LEU A C 1
ATOM 546 O O . LEU A 1 69 ? 1.070 -5.928 14.909 1.00 81.56 69 LEU A O 1
ATOM 550 N N . LYS A 1 70 ? 0.648 -4.323 16.420 1.00 86.00 70 LYS A N 1
ATOM 551 C CA . LYS A 1 70 ? -0.423 -5.078 17.081 1.00 86.00 70 LYS A CA 1
ATOM 552 C C . LYS A 1 70 ? -1.672 -5.103 16.191 1.00 86.00 70 LYS A C 1
ATOM 554 O O . LYS A 1 70 ? -1.886 -4.185 15.406 1.00 86.00 70 LYS A O 1
ATOM 559 N N . ASP A 1 71 ? -2.472 -6.164 16.277 1.00 80.31 71 ASP A N 1
ATOM 560 C CA . ASP A 1 71 ? -3.623 -6.382 15.381 1.00 80.31 71 ASP A CA 1
ATOM 561 C C . ASP A 1 71 ? -4.743 -5.335 15.524 1.00 80.31 71 ASP A C 1
ATOM 563 O O . ASP A 1 71 ? -5.550 -5.166 14.609 1.00 80.31 71 ASP A O 1
ATOM 567 N N . ASP A 1 72 ? -4.799 -4.646 16.662 1.00 84.75 72 ASP A N 1
ATOM 568 C CA . ASP A 1 72 ? -5.760 -3.594 16.996 1.00 84.75 72 ASP A CA 1
ATOM 569 C C . ASP A 1 72 ? -5.363 -2.208 16.474 1.00 84.75 72 ASP A C 1
ATOM 571 O O . ASP A 1 72 ? -6.162 -1.279 16.554 1.00 84.75 72 ASP A O 1
ATOM 575 N N . VAL A 1 73 ? -4.158 -2.062 15.917 1.00 92.31 73 VAL A N 1
ATOM 576 C CA . VAL A 1 73 ? -3.710 -0.795 15.335 1.00 92.31 73 VAL A CA 1
ATOM 577 C C . VAL A 1 73 ? -4.465 -0.525 14.037 1.00 92.31 73 VAL A C 1
ATOM 579 O O . VAL A 1 73 ? -4.504 -1.362 13.128 1.00 92.31 73 VAL A O 1
ATOM 582 N N . GLU A 1 74 ? -5.036 0.671 13.956 1.00 94.50 74 GLU A N 1
ATOM 583 C CA . GLU A 1 74 ? -5.603 1.225 12.735 1.00 94.50 74 GLU A CA 1
ATOM 584 C C . GLU A 1 74 ? -4.512 1.902 11.901 1.00 94.50 74 GLU A C 1
ATOM 586 O O . GLU A 1 74 ? -3.638 2.585 12.428 1.00 94.50 74 GLU A O 1
ATOM 591 N N . ILE A 1 75 ? -4.572 1.688 10.592 1.00 94.88 75 ILE A N 1
ATOM 592 C CA . ILE A 1 75 ? -3.653 2.212 9.588 1.00 94.88 75 ILE A CA 1
ATOM 593 C C . ILE A 1 75 ? -4.465 3.102 8.655 1.00 94.88 75 ILE A C 1
ATOM 595 O O . ILE A 1 75 ? -5.391 2.638 7.986 1.00 94.88 75 ILE A O 1
ATOM 599 N N . THR A 1 76 ? -4.112 4.378 8.599 1.00 96.06 76 THR A N 1
ATOM 600 C CA . THR A 1 76 ? -4.709 5.358 7.685 1.00 96.06 76 THR A CA 1
ATOM 601 C C . THR A 1 76 ? -4.152 5.213 6.268 1.00 96.06 76 THR A C 1
ATOM 603 O O . THR A 1 76 ? -3.091 4.623 6.052 1.00 96.06 76 THR A O 1
ATOM 606 N N . LEU A 1 77 ? -4.821 5.817 5.279 1.00 94.00 77 LEU A N 1
ATOM 607 C CA . LEU A 1 77 ? -4.326 5.851 3.896 1.00 94.00 77 LEU A CA 1
ATOM 608 C C . LEU A 1 77 ? -2.911 6.447 3.793 1.00 94.00 77 LEU A C 1
ATOM 610 O O . LEU A 1 77 ? -2.089 5.962 3.018 1.00 94.00 77 LEU A O 1
ATOM 614 N N . HIS A 1 78 ? -2.617 7.487 4.574 1.00 92.88 78 HIS A N 1
ATOM 615 C CA . HIS A 1 78 ? -1.300 8.122 4.579 1.00 92.88 78 HIS A CA 1
ATOM 616 C C . HIS A 1 78 ? -0.213 7.163 5.088 1.00 92.88 78 HIS A C 1
ATOM 618 O O . HIS A 1 78 ? 0.811 6.981 4.433 1.00 92.88 78 HIS A O 1
ATOM 624 N N . GLU A 1 79 ? -0.447 6.505 6.226 1.00 92.88 79 GLU A N 1
ATOM 625 C CA . GLU A 1 79 ? 0.492 5.526 6.792 1.00 92.88 79 GLU A CA 1
ATOM 626 C C . GLU A 1 79 ? 0.679 4.319 5.871 1.00 92.88 79 GLU A C 1
ATOM 628 O O . GLU A 1 79 ? 1.798 3.834 5.700 1.00 92.88 79 GLU A O 1
ATOM 633 N N . PHE A 1 80 ? -0.402 3.875 5.226 1.00 91.88 80 PHE A N 1
ATOM 634 C CA . PHE A 1 80 ? -0.361 2.822 4.223 1.00 91.88 80 PHE A CA 1
ATOM 635 C C . PHE A 1 80 ? 0.532 3.205 3.036 1.00 91.88 80 PHE A C 1
ATOM 637 O O . PHE A 1 80 ? 1.424 2.436 2.682 1.00 91.88 80 PHE A O 1
ATOM 644 N N . LYS A 1 81 ? 0.352 4.402 2.456 1.00 88.50 81 LYS A N 1
ATOM 645 C CA . LYS A 1 81 ? 1.169 4.904 1.336 1.00 88.50 81 LYS A CA 1
ATOM 646 C C . LYS A 1 81 ? 2.654 4.964 1.684 1.00 88.50 81 LYS A C 1
ATOM 648 O O . LYS A 1 81 ? 3.482 4.443 0.935 1.00 88.50 81 LYS A O 1
ATOM 653 N N . GLU A 1 82 ? 2.989 5.559 2.825 1.00 88.38 82 GLU A N 1
ATOM 654 C CA . GLU A 1 82 ? 4.380 5.692 3.265 1.00 88.38 82 GLU A CA 1
ATOM 655 C C . GLU A 1 82 ? 5.017 4.325 3.544 1.00 88.38 82 GLU A C 1
ATOM 657 O O . GLU A 1 82 ? 6.129 4.040 3.090 1.00 88.38 82 GLU A O 1
ATOM 662 N N . GLY A 1 83 ? 4.287 3.436 4.223 1.00 88.50 83 GLY A N 1
ATOM 663 C CA . GLY A 1 83 ? 4.737 2.077 4.502 1.00 88.50 83 GLY A CA 1
ATOM 664 C C . GLY A 1 83 ? 4.968 1.255 3.232 1.00 88.50 83 GLY A C 1
ATOM 665 O O . GLY A 1 83 ? 6.009 0.611 3.090 1.00 88.50 83 GLY A O 1
ATOM 666 N N . MET A 1 84 ? 4.045 1.339 2.272 1.00 85.81 84 MET A N 1
ATOM 667 C CA . MET A 1 84 ? 4.156 0.709 0.957 1.00 85.81 84 MET A CA 1
ATOM 668 C C . MET A 1 84 ? 5.371 1.198 0.175 1.00 85.81 84 MET A C 1
ATOM 670 O O . MET A 1 84 ? 6.157 0.387 -0.315 1.00 85.81 84 MET A O 1
ATOM 674 N N . LYS A 1 85 ? 5.551 2.519 0.089 1.00 82.31 85 LYS A N 1
ATOM 675 C CA . LYS A 1 85 ? 6.682 3.136 -0.607 1.00 82.31 85 LYS A CA 1
ATOM 676 C C . LYS A 1 85 ? 8.012 2.688 -0.006 1.00 82.31 85 LYS A C 1
ATOM 678 O O . LYS A 1 85 ? 8.916 2.299 -0.746 1.00 82.31 85 LYS A O 1
ATOM 683 N N . LYS A 1 86 ? 8.108 2.681 1.327 1.00 84.94 86 LYS A N 1
ATOM 684 C CA . LYS A 1 86 ? 9.288 2.198 2.051 1.00 84.94 86 LYS A CA 1
ATOM 685 C C . LYS A 1 86 ? 9.572 0.725 1.744 1.00 84.94 86 LYS A C 1
ATOM 687 O O . LYS A 1 86 ? 10.683 0.399 1.338 1.00 84.94 86 LYS A O 1
ATOM 692 N N . LYS A 1 87 ? 8.573 -0.155 1.879 1.00 85.25 87 LYS A N 1
ATOM 693 C CA . LYS A 1 87 ? 8.743 -1.601 1.656 1.00 85.25 87 LYS A CA 1
ATOM 694 C C . LYS A 1 87 ? 9.078 -1.952 0.213 1.00 85.25 87 LYS A C 1
ATOM 696 O O . LYS A 1 87 ? 9.912 -2.824 -0.023 1.00 85.25 87 LYS A O 1
ATOM 701 N N . MET A 1 88 ? 8.488 -1.249 -0.750 1.00 79.44 88 MET A N 1
ATOM 702 C CA . MET A 1 88 ? 8.875 -1.387 -2.149 1.00 79.44 88 MET A CA 1
ATOM 703 C C . MET A 1 88 ? 10.341 -0.998 -2.349 1.00 79.44 88 MET A C 1
ATOM 705 O O . MET A 1 88 ? 11.086 -1.786 -2.917 1.00 79.44 88 MET A O 1
ATOM 709 N N . LEU A 1 89 ? 10.791 0.151 -1.838 1.00 77.38 89 LEU A N 1
ATOM 710 C CA . LEU A 1 89 ? 12.186 0.581 -1.983 1.00 77.38 89 LEU A CA 1
ATOM 711 C C . LEU A 1 89 ? 13.187 -0.411 -1.357 1.00 77.38 89 LEU A C 1
ATOM 713 O O . LEU A 1 89 ? 14.215 -0.716 -1.963 1.00 77.38 89 LEU A O 1
ATOM 717 N N . GLU A 1 90 ? 12.864 -0.953 -0.180 1.00 80.94 90 GLU A N 1
ATOM 718 C CA . GLU A 1 90 ? 13.656 -1.997 0.485 1.00 80.94 90 GLU A CA 1
ATOM 719 C C . GLU A 1 90 ? 13.774 -3.260 -0.383 1.00 80.94 90 GLU A C 1
ATOM 721 O O . GLU A 1 90 ? 14.876 -3.778 -0.552 1.00 80.94 90 GLU A O 1
ATOM 726 N N . SER A 1 91 ? 12.674 -3.718 -0.997 1.00 75.19 91 SER A N 1
ATOM 727 C CA . SER A 1 91 ? 12.664 -4.944 -1.817 1.00 75.19 91 SER A CA 1
ATOM 728 C C . SER A 1 91 ? 13.584 -4.893 -3.045 1.00 75.19 91 SER A C 1
ATOM 730 O O . SER A 1 91 ? 13.992 -5.935 -3.554 1.00 75.19 91 SER A O 1
ATOM 732 N N . TRP A 1 92 ? 13.934 -3.689 -3.504 1.00 67.50 92 TRP A N 1
ATOM 733 C CA . TRP A 1 92 ? 14.778 -3.464 -4.679 1.00 67.50 92 TRP A CA 1
ATOM 734 C C . TRP A 1 92 ? 16.233 -3.126 -4.346 1.00 67.50 92 TRP A C 1
ATOM 736 O O . TRP A 1 92 ? 17.051 -3.042 -5.257 1.00 67.50 92 TRP A O 1
ATOM 746 N N . SER A 1 93 ? 16.566 -2.932 -3.068 1.00 64.44 93 SER A N 1
ATOM 747 C CA . SER A 1 93 ? 17.923 -2.578 -2.621 1.00 64.44 93 SER A CA 1
ATOM 748 C C . SER A 1 93 ? 18.829 -3.806 -2.394 1.00 64.44 93 SER A C 1
ATOM 750 O O . SER A 1 93 ? 19.822 -3.702 -1.675 1.00 64.44 93 SER A O 1
ATOM 752 N N . VAL A 1 94 ? 18.469 -4.959 -2.977 1.00 55.38 94 VAL A N 1
ATOM 753 C CA . VAL A 1 94 ? 19.142 -6.268 -2.840 1.00 55.38 94 VAL A CA 1
ATOM 754 C C . VAL A 1 94 ? 20.182 -6.488 -3.934 1.00 55.38 94 VAL A C 1
ATOM 756 O O . VAL A 1 94 ? 19.855 -6.248 -5.119 1.00 55.38 94 VAL A O 1
#

pLDDT: mean 82.56, std 11.72, range [51.75, 96.06]

Secondary structure (DSSP, 8-state):
--HHHHHHHHHHHHHHHHTTSS----SS-HHHHHHHHHHH-TT-SSEEEHHHHHHHHHHTT---TT----TT-EEEHHHHHHHHHHHHHHHH--

Organism: Quiscalus mexicanus (NCBI:txid64278)